Protein AF-A0A0K8R966-F1 (afdb_monomer)

Organism: Ixodes ricinus (NCBI:txid34613)

InterPro domains:
  IPR004000 Actin family [PF00022] (10-172)
  IPR004000 Actin family [PTHR11937] (12-166)
  IPR043129 ATPase, nucleotide binding domain [SSF53067] (11-173)

Solvent-accessible surface area (backbone atoms only — not comparable to full-atom values): 10475 Å² total; per-residue (Å²): 118,73,48,68,74,44,66,72,86,67,15,78,57,46,36,31,34,37,56,58,38,79,92,77,71,40,78,53,49,75,48,56,70,92,70,41,73,87,66,73,63,83,95,51,55,67,50,76,44,42,70,61,77,53,54,61,68,43,40,54,57,47,28,52,83,77,72,38,95,58,75,16,54,43,56,46,51,51,53,56,40,70,73,44,60,82,82,52,29,51,61,50,42,47,61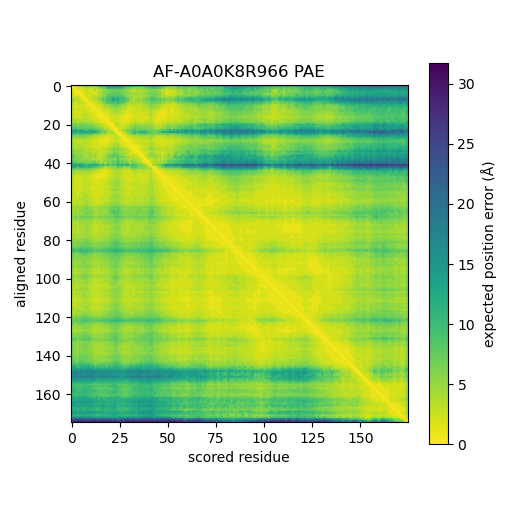,36,75,47,61,35,69,75,52,69,44,85,66,39,59,60,51,48,39,56,52,34,50,72,75,46,64,87,89,51,58,69,37,64,46,66,60,99,55,24,68,52,42,70,57,52,51,51,58,55,49,68,71,40,77,69,43,72,74,74,59,84,50,72,67,58,40,75,75,56,38,70,64,52,56,45,71,73,68,71,123

pLDDT: mean 92.58, std 5.73, range [51.59, 98.19]

Mean predicted aligned error: 5.96 Å

Structure (mmCIF, N/CA/C/O backbone):
data_AF-A0A0K8R966-F1
#
_entry.id   AF-A0A0K8R966-F1
#
loop_
_atom_site.group_PDB
_atom_site.id
_atom_site.type_symbol
_atom_site.label_atom_id
_atom_site.label_alt_id
_atom_site.label_comp_id
_atom_site.label_asym_id
_atom_site.label_entity_id
_atom_site.label_seq_id
_atom_site.pdbx_PDB_ins_code
_atom_site.Cartn_x
_atom_site.Cartn_y
_atom_site.Cartn_z
_atom_site.occupancy
_atom_site.B_iso_or_equiv
_atom_site.auth_seq_id
_atom_site.auth_comp_id
_atom_site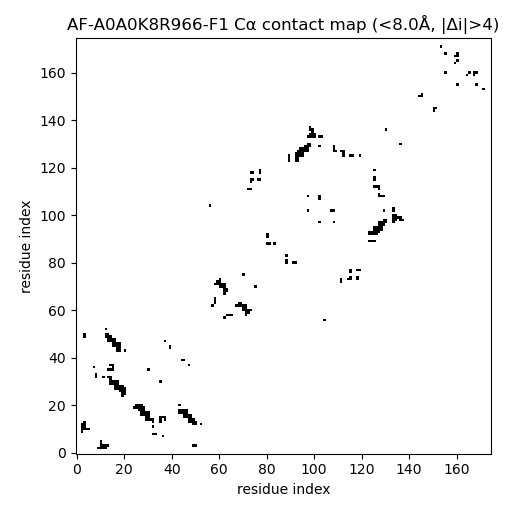.auth_asym_id
_atom_site.auth_atom_id
_atom_site.pdbx_PDB_model_num
ATOM 1 N N . MET A 1 1 ? 2.911 -10.949 -18.478 1.00 74.94 1 MET A N 1
ATOM 2 C CA . MET A 1 1 ? 2.852 -9.594 -19.070 1.00 74.94 1 MET A CA 1
ATOM 3 C C . MET A 1 1 ? 3.611 -9.586 -20.402 1.00 74.94 1 MET A C 1
ATOM 5 O O . MET A 1 1 ? 4.837 -9.623 -20.394 1.00 74.94 1 MET A O 1
ATOM 9 N N . ASP A 1 2 ? 2.921 -9.595 -21.548 1.00 86.12 2 ASP A N 1
ATOM 10 C CA . ASP A 1 2 ? 3.571 -9.760 -22.868 1.00 86.12 2 ASP A CA 1
ATOM 11 C C . ASP A 1 2 ? 4.443 -8.570 -23.282 1.00 86.12 2 ASP A C 1
ATOM 13 O O . ASP A 1 2 ? 5.436 -8.736 -23.986 1.00 86.12 2 ASP A O 1
ATOM 17 N N . ILE A 1 3 ? 4.125 -7.372 -22.785 1.00 89.88 3 ILE A N 1
ATOM 18 C CA . ILE A 1 3 ? 4.882 -6.141 -23.055 1.00 89.88 3 ILE A CA 1
ATOM 19 C C . ILE A 1 3 ? 6.337 -6.261 -22.572 1.00 89.88 3 ILE A C 1
ATOM 21 O O . ILE A 1 3 ? 7.250 -5.842 -23.279 1.00 89.88 3 ILE A O 1
ATOM 25 N N . ALA A 1 4 ? 6.573 -6.900 -21.420 1.00 88.19 4 ALA A N 1
ATOM 26 C CA . ALA A 1 4 ? 7.913 -7.079 -20.853 1.00 88.19 4 ALA A CA 1
ATOM 27 C C . ALA A 1 4 ? 8.804 -8.032 -21.674 1.00 88.19 4 ALA A C 1
ATOM 29 O O . ALA A 1 4 ? 10.029 -7.986 -21.550 1.00 88.19 4 ALA A O 1
ATOM 30 N N . ARG A 1 5 ? 8.201 -8.880 -22.524 1.00 89.56 5 ARG A N 1
ATOM 31 C CA . ARG A 1 5 ? 8.910 -9.778 -23.452 1.00 89.56 5 ARG A CA 1
ATOM 32 C C . ARG A 1 5 ? 9.321 -9.080 -24.747 1.00 89.56 5 ARG A C 1
ATOM 34 O O . ARG A 1 5 ? 10.149 -9.612 -25.480 1.00 89.56 5 ARG A O 1
ATOM 41 N N . LYS A 1 6 ? 8.745 -7.912 -25.047 1.00 89.62 6 LYS A N 1
ATOM 42 C CA . LYS A 1 6 ? 9.072 -7.153 -26.257 1.00 89.62 6 LYS A CA 1
ATOM 43 C C . LYS A 1 6 ? 10.487 -6.576 -26.180 1.00 89.62 6 LYS A C 1
ATOM 45 O O . LYS A 1 6 ? 11.089 -6.460 -25.107 1.00 89.62 6 LYS A O 1
ATOM 50 N N . HIS A 1 7 ? 11.006 -6.169 -27.335 1.00 83.50 7 HIS A N 1
ATOM 51 C CA . HIS A 1 7 ? 12.325 -5.556 -27.466 1.00 83.50 7 HIS A CA 1
ATOM 52 C C . HIS A 1 7 ? 12.236 -4.096 -27.914 1.00 83.50 7 HIS A C 1
ATOM 54 O O . HIS A 1 7 ? 11.262 -3.658 -28.523 1.00 83.50 7 HIS A O 1
ATOM 60 N N . GLY A 1 8 ? 13.293 -3.336 -27.621 1.00 81.50 8 GLY A N 1
ATOM 61 C CA . GLY A 1 8 ? 13.396 -1.934 -28.016 1.00 81.50 8 GLY A CA 1
ATOM 62 C C . GLY A 1 8 ? 12.276 -1.071 -27.431 1.00 81.50 8 GLY A C 1
ATOM 63 O O . GLY A 1 8 ? 11.900 -1.235 -26.273 1.00 81.50 8 GLY A O 1
ATOM 64 N N . ARG A 1 9 ? 11.753 -0.151 -28.248 1.00 81.62 9 ARG A N 1
ATOM 65 C CA . ARG A 1 9 ? 10.768 0.866 -27.836 1.00 81.62 9 ARG A CA 1
ATOM 66 C C . ARG A 1 9 ? 9.384 0.308 -27.510 1.00 81.62 9 ARG A C 1
ATOM 68 O O . ARG A 1 9 ? 8.609 0.979 -26.842 1.00 81.62 9 ARG A O 1
ATOM 75 N N . GLU A 1 10 ? 9.068 -0.903 -27.961 1.00 87.56 10 GLU A N 1
ATOM 76 C CA . GLU A 1 10 ? 7.776 -1.530 -27.666 1.00 87.56 10 GLU A CA 1
ATOM 77 C C . GLU A 1 10 ? 7.690 -2.059 -26.229 1.00 87.56 10 GLU A C 1
ATOM 79 O O . GLU A 1 10 ? 6.595 -2.296 -25.718 1.00 87.56 10 GLU A O 1
ATOM 84 N N . ASN A 1 11 ? 8.837 -2.254 -25.574 1.00 90.75 11 ASN A N 1
ATOM 85 C CA . ASN A 1 11 ? 8.896 -2.647 -24.177 1.00 90.75 11 ASN A CA 1
ATOM 86 C C . ASN A 1 11 ? 8.847 -1.404 -23.287 1.00 90.75 11 ASN A C 1
ATOM 88 O O . ASN A 1 11 ? 9.872 -0.836 -22.911 1.00 90.75 11 ASN A O 1
ATOM 92 N N . THR A 1 12 ? 7.633 -0.993 -22.932 1.00 91.12 12 THR A N 1
ATOM 93 C CA . THR A 1 12 ? 7.407 0.167 -22.060 1.00 91.12 12 THR A CA 1
ATOM 94 C C . THR A 1 12 ? 7.749 -0.109 -20.594 1.00 91.12 12 THR A C 1
ATOM 96 O O . THR A 1 12 ? 7.871 0.839 -19.812 1.00 91.12 12 THR A O 1
ATOM 99 N N . VAL A 1 13 ? 7.956 -1.379 -20.229 1.00 92.00 13 VAL A N 1
ATOM 100 C CA . VAL A 1 13 ? 8.326 -1.823 -18.880 1.00 92.00 13 VAL A CA 1
ATOM 101 C C . VAL A 1 13 ? 9.822 -1.640 -18.640 1.00 92.00 13 VAL A C 1
ATOM 103 O O . VAL A 1 13 ? 10.202 -1.155 -17.581 1.00 92.00 13 VAL A O 1
ATOM 106 N N . ALA A 1 14 ? 10.685 -1.937 -19.608 1.00 93.19 14 ALA A N 1
ATOM 107 C CA . ALA A 1 14 ? 12.125 -1.795 -19.420 1.00 93.19 14 ALA A CA 1
ATOM 108 C C . ALA A 1 14 ? 12.530 -0.338 -19.109 1.00 93.19 14 ALA A C 1
ATOM 110 O O . ALA A 1 14 ? 12.084 0.601 -19.775 1.00 93.19 14 ALA A O 1
ATOM 111 N N . ARG A 1 15 ? 13.388 -0.138 -18.105 1.00 94.00 15 ARG A N 1
ATOM 112 C CA . ARG A 1 15 ? 13.996 1.157 -17.755 1.00 94.00 15 ARG A CA 1
ATOM 113 C C . ARG A 1 15 ? 15.467 0.985 -17.414 1.00 94.00 15 ARG A C 1
ATOM 115 O O . ARG A 1 15 ? 15.841 0.023 -16.750 1.00 94.00 15 ARG A O 1
ATOM 122 N N . ASP A 1 16 ? 16.276 1.951 -17.829 1.00 94.31 16 ASP A N 1
ATOM 123 C CA . ASP A 1 16 ? 17.683 2.031 -17.444 1.00 94.31 16 ASP A CA 1
ATOM 124 C C . ASP A 1 16 ? 17.811 2.974 -16.236 1.00 94.31 16 ASP A C 1
ATOM 126 O O . ASP A 1 16 ? 17.423 4.142 -16.311 1.00 94.31 16 ASP A O 1
ATOM 130 N N . TYR A 1 17 ? 18.338 2.479 -15.117 1.00 95.00 17 TYR A N 1
ATOM 131 C CA . TYR A 1 17 ? 18.667 3.281 -13.940 1.00 95.00 17 TYR A CA 1
ATOM 132 C C . TYR A 1 17 ? 20.166 3.572 -13.921 1.00 95.00 17 TYR A C 1
ATOM 134 O O . TYR A 1 17 ? 20.977 2.646 -13.869 1.00 95.00 17 TYR A O 1
ATOM 142 N N . VAL A 1 18 ? 20.540 4.849 -13.966 1.00 94.19 18 VAL A N 1
ATOM 143 C CA . VAL A 1 18 ? 21.937 5.286 -13.864 1.00 94.19 18 VAL A CA 1
ATOM 144 C C . VAL A 1 18 ? 22.305 5.404 -12.392 1.00 94.19 18 VAL A C 1
ATOM 146 O O . VAL A 1 18 ? 21.589 6.039 -11.613 1.00 94.19 18 VAL A O 1
ATOM 149 N N . LEU A 1 19 ? 23.413 4.772 -12.010 1.00 93.44 19 LEU A N 1
ATOM 150 C CA . LEU A 1 19 ? 23.875 4.732 -10.629 1.00 93.44 19 LEU A CA 1
ATOM 151 C C . LEU A 1 19 ? 24.397 6.111 -10.199 1.00 93.44 19 LEU A C 1
ATOM 153 O O . LEU A 1 19 ? 24.879 6.879 -11.035 1.00 93.44 19 LEU A O 1
ATOM 157 N N . PRO A 1 20 ? 24.302 6.447 -8.901 1.00 93.31 20 PRO A N 1
ATOM 158 C CA . PRO A 1 20 ? 24.928 7.653 -8.383 1.00 93.31 20 PRO A CA 1
ATOM 159 C C . PRO A 1 20 ? 26.446 7.599 -8.584 1.00 93.31 20 PRO A C 1
ATOM 161 O O . PRO A 1 20 ? 27.077 6.574 -8.330 1.00 93.31 20 PRO A O 1
ATOM 164 N N . ASP A 1 21 ? 27.023 8.725 -8.992 1.00 89.50 21 ASP A N 1
ATOM 165 C CA . ASP A 1 21 ? 28.467 8.895 -9.129 1.00 89.50 21 ASP A CA 1
ATOM 166 C C . ASP A 1 21 ? 28.951 9.904 -8.087 1.00 89.50 21 ASP A C 1
ATOM 168 O O . ASP A 1 21 ? 28.638 11.096 -8.141 1.00 89.50 21 ASP A O 1
ATOM 172 N N . TYR A 1 22 ? 29.719 9.414 -7.118 1.00 86.88 22 TYR A N 1
ATOM 173 C CA . TYR A 1 22 ? 30.236 10.221 -6.017 1.00 86.88 22 TYR A CA 1
ATOM 174 C C . TYR A 1 22 ? 31.502 11.006 -6.378 1.00 86.88 22 TYR A C 1
ATOM 176 O O . TYR A 1 22 ? 31.882 11.894 -5.621 1.00 86.88 22 TYR A O 1
ATOM 184 N N . THR A 1 23 ? 32.132 10.739 -7.527 1.00 87.88 23 THR A N 1
ATOM 185 C CA . THR A 1 23 ? 33.276 11.532 -8.009 1.00 87.88 23 THR A CA 1
ATOM 186 C C . THR A 1 23 ? 32.831 12.895 -8.538 1.00 87.88 23 THR A C 1
ATOM 188 O O . THR A 1 23 ? 33.502 13.898 -8.311 1.00 87.88 23 THR A O 1
ATOM 191 N N . VAL A 1 24 ? 31.654 12.944 -9.166 1.00 83.88 24 VAL A N 1
ATOM 192 C CA . VAL A 1 24 ? 31.004 14.166 -9.677 1.00 83.88 24 VAL A CA 1
ATOM 193 C C . VAL A 1 24 ? 29.786 14.601 -8.849 1.00 83.88 24 VAL A C 1
ATOM 195 O O . VAL A 1 24 ? 29.109 15.556 -9.216 1.00 83.88 24 VAL A O 1
ATOM 198 N N . ILE A 1 25 ? 29.516 13.937 -7.716 1.00 79.50 25 ILE A N 1
ATOM 199 C CA . ILE A 1 25 ? 28.389 14.212 -6.798 1.00 79.50 25 ILE A CA 1
ATOM 200 C C . ILE A 1 25 ? 27.051 14.265 -7.568 1.00 79.50 25 ILE A C 1
ATOM 202 O O . ILE A 1 25 ? 26.242 15.186 -7.443 1.00 79.50 25 ILE A O 1
ATOM 206 N N . LYS A 1 26 ? 26.804 13.247 -8.396 1.00 87.00 26 LYS A N 1
ATOM 207 C CA . LYS A 1 26 ? 25.572 13.082 -9.178 1.00 87.00 26 LYS A CA 1
ATOM 208 C C . LYS A 1 26 ? 24.686 12.026 -8.519 1.00 87.00 26 LYS A C 1
ATOM 210 O O . LYS A 1 26 ? 25.121 10.901 -8.282 1.00 87.00 26 LYS A O 1
ATOM 215 N N . ARG A 1 27 ? 23.424 12.368 -8.230 1.00 92.25 27 ARG A N 1
ATOM 216 C CA . ARG A 1 27 ? 22.427 11.387 -7.765 1.00 92.25 27 ARG A CA 1
ATOM 217 C C . ARG A 1 27 ? 22.041 10.439 -8.901 1.00 92.25 27 ARG A C 1
ATOM 219 O O . ARG A 1 27 ? 22.015 10.840 -10.063 1.00 92.25 27 ARG A O 1
ATOM 226 N N . GLY A 1 28 ? 21.707 9.202 -8.541 1.00 93.12 28 GLY A N 1
ATOM 227 C CA . GLY A 1 28 ? 21.146 8.243 -9.486 1.00 93.12 28 GLY A CA 1
ATOM 228 C C . GLY A 1 28 ? 19.786 8.706 -10.004 1.00 93.12 28 GLY A C 1
ATOM 229 O O . GLY A 1 28 ? 19.073 9.453 -9.328 1.00 93.12 28 GLY A O 1
ATOM 230 N N . TYR A 1 29 ? 19.444 8.293 -11.218 1.00 93.38 29 TYR A N 1
ATOM 231 C CA . TYR A 1 29 ? 18.204 8.690 -11.876 1.00 93.38 29 TYR A CA 1
ATOM 232 C C . TYR A 1 29 ? 17.735 7.614 -12.857 1.00 93.38 29 TYR A C 1
ATOM 234 O O . TYR A 1 29 ? 18.529 6.855 -13.415 1.00 93.38 29 TYR A O 1
ATOM 242 N N . VAL A 1 30 ? 16.422 7.556 -13.077 1.00 93.75 30 VAL A N 1
ATOM 243 C CA . VAL A 1 30 ? 15.812 6.700 -14.099 1.00 93.75 30 VAL A CA 1
ATOM 244 C C . VAL A 1 30 ? 15.874 7.433 -15.437 1.00 93.75 30 VAL A C 1
ATOM 246 O O . VAL A 1 30 ? 15.436 8.581 -15.527 1.00 93.75 30 VAL A O 1
ATOM 249 N N . ARG A 1 31 ? 16.386 6.788 -16.488 1.00 92.44 31 ARG A N 1
ATOM 250 C CA . ARG A 1 31 ? 16.349 7.360 -17.838 1.00 92.44 31 ARG A CA 1
ATOM 251 C C . ARG A 1 31 ? 14.915 7.377 -18.386 1.00 92.44 31 ARG A C 1
ATOM 253 O O . ARG A 1 31 ? 14.176 6.407 -18.180 1.00 92.44 31 ARG A O 1
ATOM 260 N N . PRO A 1 32 ? 14.528 8.430 -19.131 1.00 91.38 32 PRO A N 1
ATOM 261 C CA . PRO A 1 32 ? 13.280 8.441 -19.886 1.00 91.38 32 PRO A CA 1
ATOM 262 C C . PRO A 1 32 ? 13.172 7.237 -20.832 1.00 91.38 32 PRO A C 1
ATOM 264 O O . PRO A 1 32 ? 14.179 6.640 -21.231 1.00 91.38 32 PRO A O 1
ATOM 267 N N . LEU A 1 33 ? 11.946 6.867 -21.207 1.00 88.38 33 LEU A N 1
ATOM 268 C CA . LEU A 1 33 ? 11.702 5.714 -22.082 1.00 88.38 33 LEU A CA 1
ATOM 269 C C . LEU A 1 33 ? 12.404 5.883 -23.437 1.00 88.38 33 LEU A C 1
ATOM 271 O O . LEU A 1 33 ? 12.955 4.931 -23.981 1.00 88.38 33 LEU A O 1
ATOM 275 N N . GLU A 1 34 ? 12.427 7.109 -23.950 1.00 87.75 34 GLU A N 1
ATOM 276 C CA . GLU A 1 34 ? 12.998 7.488 -25.242 1.00 87.75 34 GLU A CA 1
ATOM 277 C C . GLU A 1 34 ? 14.515 7.259 -25.285 1.00 87.75 34 GLU A C 1
ATOM 279 O O . GLU A 1 34 ? 15.078 6.966 -26.342 1.00 87.75 34 GLU A O 1
ATOM 284 N N . GLU A 1 35 ? 15.162 7.361 -24.123 1.00 87.56 35 GLU A N 1
ATOM 285 C CA . GLU A 1 35 ? 16.601 7.190 -23.928 1.00 87.56 35 GLU A CA 1
ATOM 286 C C . GLU A 1 35 ? 16.989 5.813 -23.380 1.00 87.56 35 GLU A C 1
ATOM 288 O O . GLU A 1 35 ? 18.180 5.492 -23.290 1.00 87.56 35 GLU A O 1
ATOM 293 N N . THR A 1 36 ? 16.001 4.992 -23.025 1.00 86.31 36 THR A N 1
ATOM 294 C CA . THR A 1 36 ? 16.215 3.627 -22.551 1.00 86.31 36 THR A CA 1
ATOM 295 C C . THR A 1 36 ? 16.651 2.765 -23.732 1.00 86.31 36 THR A C 1
ATOM 297 O O . THR A 1 36 ? 15.856 2.366 -24.584 1.00 86.31 36 THR A O 1
ATOM 300 N N . THR A 1 37 ? 17.949 2.483 -23.800 1.00 84.50 37 THR A N 1
ATOM 301 C CA . THR A 1 37 ? 18.571 1.732 -24.905 1.00 84.50 37 THR A CA 1
ATOM 302 C C . THR A 1 37 ? 19.183 0.419 -24.433 1.00 84.50 37 THR A C 1
ATOM 304 O O . THR A 1 37 ? 19.558 -0.419 -25.255 1.00 84.50 37 THR A O 1
ATOM 307 N N . GLY A 1 38 ? 19.286 0.211 -23.117 1.00 83.88 38 GLY A N 1
ATOM 308 C CA . GLY A 1 38 ? 20.024 -0.900 -22.532 1.00 83.88 38 GLY A CA 1
ATOM 309 C C . GLY A 1 38 ? 21.533 -0.793 -22.728 1.00 83.88 38 GLY A C 1
ATOM 310 O O . GLY A 1 38 ? 22.230 -1.780 -22.509 1.00 83.88 38 GLY A O 1
ATOM 311 N N . ARG A 1 39 ? 22.043 0.376 -23.140 1.00 85.00 39 ARG A N 1
ATOM 312 C CA . ARG A 1 39 ? 23.475 0.636 -23.297 1.00 85.00 39 ARG A CA 1
ATOM 313 C C . ARG A 1 39 ? 23.913 1.811 -22.413 1.00 85.00 39 ARG A C 1
ATOM 315 O O . ARG A 1 39 ? 23.217 2.834 -22.374 1.00 85.00 39 ARG A O 1
ATOM 322 N N . PRO A 1 40 ? 25.052 1.691 -21.707 1.00 82.69 40 PRO A N 1
ATOM 323 C CA . PRO A 1 40 ? 25.625 2.821 -20.989 1.00 82.69 40 PRO A CA 1
ATOM 324 C C . PRO A 1 40 ? 26.007 3.927 -21.983 1.00 82.69 40 PRO A C 1
ATOM 326 O O . PRO A 1 40 ? 26.355 3.652 -23.133 1.00 82.69 40 PRO A O 1
ATOM 329 N N . LYS A 1 41 ? 25.892 5.180 -21.536 1.00 82.00 41 LYS A N 1
ATOM 330 C CA . LYS A 1 41 ? 26.409 6.360 -22.241 1.00 82.00 41 LYS A CA 1
ATOM 331 C C . LYS A 1 41 ? 27.597 6.830 -21.397 1.00 82.00 41 LYS A C 1
ATOM 333 O O . LYS A 1 41 ? 27.457 6.877 -20.181 1.00 82.00 41 LYS A O 1
ATOM 338 N N . ASP A 1 42 ? 28.735 7.131 -22.013 1.00 79.56 42 ASP A N 1
ATOM 339 C CA . ASP A 1 42 ? 29.959 7.557 -21.313 1.00 79.56 42 ASP A CA 1
ATOM 340 C C . ASP A 1 42 ? 30.448 6.559 -20.234 1.00 79.56 42 ASP A C 1
ATOM 342 O O . ASP A 1 42 ? 30.143 5.367 -20.289 1.00 79.56 42 ASP A O 1
ATOM 346 N N . ASN A 1 43 ? 31.211 7.043 -19.247 1.00 81.00 43 ASN A N 1
ATOM 347 C CA . ASN A 1 43 ? 31.649 6.290 -18.062 1.00 81.00 43 ASN A CA 1
ATOM 348 C C . ASN A 1 43 ? 30.511 6.059 -17.035 1.00 81.00 43 ASN A C 1
ATOM 350 O O . ASN A 1 43 ? 30.787 5.793 -15.865 1.00 81.00 43 ASN A O 1
ATOM 354 N N . GLU A 1 44 ? 29.236 6.173 -17.430 1.00 87.31 44 GLU A N 1
ATOM 355 C CA . GLU A 1 44 ? 28.111 5.929 -16.523 1.00 87.31 44 GLU A CA 1
ATOM 356 C C . GLU A 1 44 ? 27.937 4.429 -16.245 1.00 87.31 44 GLU A C 1
ATOM 358 O O . GLU A 1 44 ? 27.836 3.600 -17.154 1.00 87.31 44 GLU A O 1
ATOM 363 N N . GLN A 1 45 ? 27.815 4.082 -14.965 1.00 90.06 45 GLN A N 1
ATOM 364 C CA . GLN A 1 45 ? 27.353 2.764 -14.544 1.00 90.06 45 GLN A CA 1
ATOM 365 C C . GLN A 1 45 ? 25.824 2.751 -14.516 1.00 90.06 45 GLN A C 1
ATOM 367 O O . GLN A 1 45 ? 25.195 3.680 -14.007 1.00 90.06 45 GLN A O 1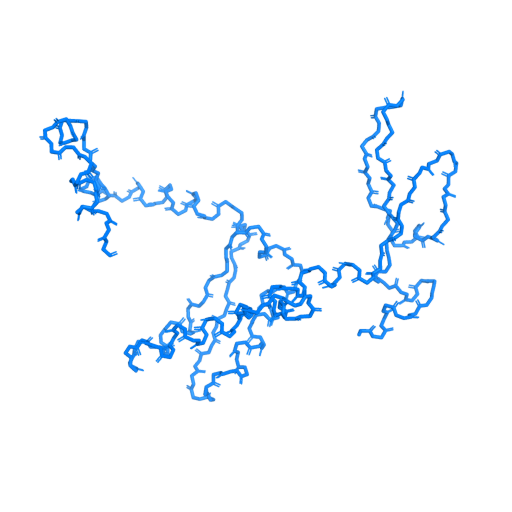
ATOM 372 N N . MET A 1 46 ? 25.207 1.697 -15.051 1.00 92.50 46 MET A N 1
ATOM 373 C CA . MET A 1 46 ? 23.750 1.578 -15.087 1.00 92.50 46 MET A CA 1
ATOM 374 C C . MET A 1 46 ? 23.269 0.146 -14.855 1.00 92.50 46 MET A C 1
ATOM 376 O O . MET A 1 46 ? 23.959 -0.814 -15.198 1.00 92.50 46 MET A O 1
ATOM 380 N N . ILE A 1 47 ? 22.052 0.020 -14.326 1.00 94.19 47 ILE A N 1
ATOM 381 C CA . ILE A 1 47 ? 21.315 -1.238 -14.193 1.00 94.19 47 ILE A CA 1
ATOM 382 C C . ILE A 1 47 ? 20.053 -1.144 -15.044 1.00 94.19 47 ILE A C 1
ATOM 384 O O . ILE A 1 47 ? 19.287 -0.185 -14.942 1.00 94.19 47 ILE A O 1
ATOM 388 N N . ARG A 1 48 ? 19.819 -2.159 -15.878 1.00 92.88 48 ARG A N 1
ATOM 389 C CA . ARG A 1 48 ? 18.570 -2.294 -16.626 1.00 92.88 48 ARG A CA 1
ATOM 390 C C . ARG A 1 48 ? 17.563 -3.080 -15.797 1.00 92.88 48 ARG A C 1
ATOM 392 O O . ARG A 1 48 ? 17.830 -4.220 -15.439 1.00 92.88 48 ARG A O 1
ATOM 399 N N . LEU A 1 49 ? 16.405 -2.480 -15.552 1.00 94.31 49 LEU A N 1
ATOM 400 C CA . LEU A 1 49 ? 15.277 -3.086 -14.852 1.00 94.31 49 LEU A CA 1
ATOM 401 C C . LEU A 1 49 ? 14.176 -3.414 -15.860 1.00 94.31 49 LEU A C 1
ATOM 403 O O . LEU A 1 49 ? 13.870 -2.600 -16.734 1.00 94.31 49 LEU A O 1
ATOM 407 N N . ASN A 1 50 ? 13.573 -4.592 -15.749 1.00 93.88 50 ASN A N 1
ATOM 408 C CA . ASN A 1 50 ? 12.444 -5.013 -16.572 1.00 93.88 50 ASN A CA 1
ATOM 409 C C . ASN A 1 50 ? 11.413 -5.732 -15.696 1.00 93.88 50 ASN A C 1
ATOM 411 O O . ASN A 1 50 ? 10.520 -5.081 -15.154 1.00 93.88 50 ASN A O 1
ATOM 415 N N . ASN A 1 51 ? 11.563 -7.045 -15.504 1.00 94.06 51 ASN A N 1
ATOM 416 C CA . ASN A 1 51 ? 10.591 -7.862 -14.778 1.00 94.06 51 ASN A CA 1
ATOM 417 C C . ASN A 1 51 ? 10.431 -7.415 -13.321 1.00 94.06 51 ASN A C 1
ATOM 419 O O . ASN A 1 51 ? 9.330 -7.420 -12.781 1.00 94.06 51 ASN A O 1
ATOM 423 N N . GLU A 1 52 ? 11.515 -6.944 -12.713 1.00 93.50 52 GLU A N 1
ATOM 424 C CA . GLU A 1 52 ? 11.577 -6.483 -11.328 1.00 93.50 52 GLU A CA 1
ATOM 425 C C . GLU A 1 52 ? 10.575 -5.352 -11.053 1.00 93.50 52 GLU A C 1
ATOM 427 O O . GLU A 1 52 ? 10.060 -5.240 -9.946 1.00 93.50 52 GLU A O 1
ATOM 432 N N . ARG A 1 53 ? 10.242 -4.538 -12.065 1.00 93.44 53 ARG A N 1
ATOM 433 C CA . ARG A 1 53 ? 9.342 -3.386 -11.900 1.00 93.44 53 ARG A CA 1
ATOM 434 C C . ARG A 1 53 ? 7.893 -3.764 -11.606 1.00 93.44 53 ARG A C 1
ATOM 436 O O . ARG A 1 53 ? 7.177 -2.926 -11.070 1.00 93.44 53 ARG A O 1
ATOM 443 N N . PHE A 1 54 ? 7.466 -4.971 -11.972 1.00 93.00 54 PHE A N 1
ATOM 444 C CA . PHE A 1 54 ? 6.135 -5.481 -11.632 1.00 93.00 54 PHE A CA 1
ATOM 445 C C . PHE A 1 54 ? 6.204 -6.674 -10.679 1.00 93.00 54 PHE A C 1
ATOM 447 O O . PHE A 1 54 ? 5.334 -6.797 -9.832 1.00 93.00 54 PHE A O 1
ATOM 454 N N . MET A 1 55 ? 7.252 -7.502 -10.748 1.00 94.00 55 MET A N 1
ATOM 455 C CA . MET A 1 55 ? 7.414 -8.651 -9.850 1.00 94.00 55 MET A CA 1
ATOM 456 C C . MET A 1 55 ? 7.537 -8.236 -8.383 1.00 94.00 55 MET A C 1
ATOM 458 O O . MET A 1 55 ? 6.980 -8.900 -7.523 1.00 94.00 55 MET A O 1
ATOM 462 N N . VAL A 1 56 ? 8.250 -7.144 -8.083 1.00 94.94 56 VAL A N 1
ATOM 463 C CA . VAL A 1 56 ? 8.443 -6.693 -6.694 1.00 94.94 56 VAL A CA 1
ATOM 464 C C . VAL A 1 56 ? 7.118 -6.294 -6.022 1.00 94.94 56 VAL A C 1
ATOM 466 O O . VAL A 1 56 ? 6.833 -6.837 -4.958 1.00 94.94 56 VAL A O 1
ATOM 469 N N . PRO A 1 57 ? 6.282 -5.399 -6.592 1.00 95.62 57 PRO A N 1
ATOM 470 C CA . PRO A 1 57 ? 4.985 -5.080 -5.991 1.00 95.62 57 PRO A CA 1
ATOM 471 C C . PRO A 1 57 ? 3.964 -6.228 -6.082 1.00 95.62 57 PRO A C 1
ATOM 473 O O . PRO A 1 57 ? 3.058 -6.276 -5.255 1.00 95.62 57 PRO A O 1
ATOM 476 N N . GLU A 1 58 ? 4.108 -7.167 -7.028 1.00 95.94 58 GLU A N 1
ATOM 477 C CA . GLU A 1 58 ? 3.228 -8.345 -7.136 1.00 95.94 58 GLU A CA 1
ATOM 478 C C . GLU A 1 58 ? 3.293 -9.238 -5.888 1.00 95.94 58 GLU A C 1
ATOM 480 O O . GLU A 1 58 ? 2.298 -9.866 -5.544 1.00 95.94 58 GLU A O 1
ATOM 485 N N . LEU A 1 59 ? 4.403 -9.218 -5.141 1.00 96.31 59 LEU A N 1
ATOM 486 C CA . LEU A 1 59 ? 4.546 -9.959 -3.880 1.00 96.31 59 LEU A CA 1
ATOM 487 C C . LEU A 1 59 ? 3.544 -9.540 -2.796 1.00 96.31 59 LEU A C 1
ATOM 489 O O . LEU A 1 59 ? 3.319 -10.295 -1.858 1.00 96.31 59 LEU A O 1
ATOM 493 N N . LEU A 1 60 ? 2.936 -8.355 -2.911 1.00 97.31 60 LEU A N 1
ATOM 494 C CA . LEU A 1 60 ? 1.854 -7.923 -2.019 1.00 97.31 60 LEU A CA 1
ATOM 495 C C . LEU A 1 60 ? 0.525 -8.646 -2.310 1.00 97.31 60 LEU A C 1
ATOM 497 O O . LEU A 1 60 ? -0.372 -8.652 -1.469 1.00 97.31 60 LEU A O 1
ATOM 501 N N . PHE A 1 61 ? 0.390 -9.232 -3.498 1.00 97.56 61 PHE A N 1
ATOM 502 C CA . PHE A 1 61 ? -0.790 -9.970 -3.950 1.00 97.56 61 PHE A CA 1
ATOM 503 C C . PHE A 1 61 ? -0.528 -11.480 -3.971 1.00 97.56 61 PHE A C 1
ATOM 505 O O . PHE A 1 61 ? -1.398 -12.248 -3.584 1.00 97.56 61 PHE A O 1
ATOM 512 N N . HIS A 1 62 ? 0.684 -11.892 -4.351 1.00 96.75 62 HIS A N 1
ATOM 513 C CA . HIS A 1 62 ? 1.092 -13.292 -4.472 1.00 96.75 62 HIS A CA 1
ATOM 514 C C . HIS A 1 62 ? 2.449 -13.540 -3.780 1.00 96.75 62 HIS A C 1
ATOM 516 O O . HIS A 1 62 ? 3.461 -13.784 -4.443 1.00 96.75 62 HIS A O 1
ATOM 522 N N . PRO A 1 63 ? 2.519 -13.475 -2.437 1.00 96.81 63 PRO A N 1
ATOM 523 C CA . PRO A 1 63 ? 3.764 -13.714 -1.692 1.00 96.81 63 PRO A CA 1
ATOM 524 C C . PRO A 1 63 ? 4.306 -15.148 -1.865 1.00 96.81 63 PRO A C 1
ATOM 526 O O . PRO A 1 63 ? 5.521 -15.375 -1.796 1.00 96.81 63 PRO A O 1
ATOM 529 N N . SER A 1 64 ? 3.432 -16.109 -2.182 1.00 95.56 64 SER A N 1
ATOM 530 C CA . SER A 1 64 ? 3.785 -17.510 -2.438 1.00 95.56 64 SER A CA 1
ATOM 531 C C . SER A 1 64 ? 4.752 -17.703 -3.608 1.00 95.56 64 SER A C 1
ATOM 533 O O . SER A 1 64 ? 5.473 -18.700 -3.639 1.00 95.56 64 SER A O 1
ATOM 535 N N . ASP A 1 65 ? 4.832 -16.749 -4.543 1.00 93.56 65 ASP A N 1
ATOM 536 C CA . ASP A 1 65 ? 5.730 -16.808 -5.706 1.00 93.56 65 ASP A CA 1
ATOM 537 C C . ASP A 1 65 ? 7.216 -16.881 -5.318 1.00 93.56 65 ASP A C 1
ATOM 539 O O . ASP A 1 65 ? 8.047 -17.358 -6.095 1.00 93.56 65 ASP A O 1
ATOM 543 N N . ILE A 1 66 ? 7.558 -16.440 -4.103 1.00 95.00 66 ILE A N 1
ATOM 544 C CA . ILE A 1 66 ? 8.909 -16.540 -3.530 1.00 95.00 66 ILE A CA 1
ATOM 545 C C . ILE A 1 66 ? 8.976 -17.484 -2.323 1.00 95.00 66 ILE A C 1
ATOM 547 O O . ILE A 1 66 ? 9.963 -17.479 -1.588 1.00 95.00 66 ILE A O 1
ATOM 551 N N . GLY A 1 67 ? 7.943 -18.303 -2.120 1.00 95.19 67 GLY A N 1
ATOM 552 C CA . GLY A 1 67 ? 7.870 -19.272 -1.027 1.00 95.19 67 GLY A CA 1
ATOM 553 C C . GLY A 1 67 ? 7.515 -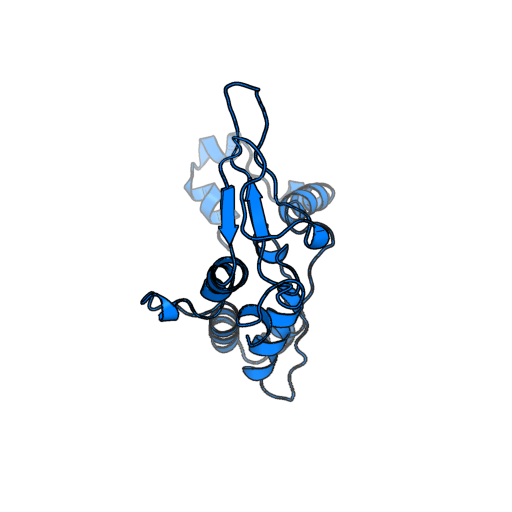18.674 0.336 1.00 95.19 67 GLY A C 1
ATOM 554 O O . GLY A 1 67 ? 7.790 -19.312 1.350 1.00 95.19 67 GLY A O 1
ATOM 555 N N . ILE A 1 68 ? 6.930 -17.472 0.380 1.00 96.62 68 ILE A N 1
ATOM 556 C CA . ILE A 1 68 ? 6.337 -16.926 1.606 1.00 96.62 68 ILE A CA 1
ATOM 557 C C . ILE A 1 68 ? 4.886 -17.411 1.687 1.00 96.62 68 ILE A C 1
ATOM 559 O O . ILE A 1 68 ? 4.068 -17.060 0.840 1.00 96.62 68 ILE A O 1
ATOM 563 N N . ASP A 1 69 ? 4.587 -18.227 2.696 1.00 96.12 69 ASP A N 1
ATOM 564 C CA . ASP A 1 69 ? 3.263 -18.818 2.938 1.00 96.12 69 ASP A CA 1
ATOM 565 C C . ASP A 1 69 ? 2.364 -17.851 3.726 1.00 96.12 69 ASP A C 1
ATOM 567 O O . ASP A 1 69 ? 2.067 -18.058 4.899 1.00 96.12 69 ASP A O 1
ATOM 571 N N . GLU A 1 70 ? 2.010 -16.735 3.090 1.00 96.06 70 GLU A N 1
ATOM 572 C CA . GLU A 1 70 ? 1.135 -15.694 3.636 1.00 96.06 70 GLU A CA 1
ATOM 573 C C . GLU A 1 70 ? 0.019 -15.367 2.639 1.00 96.06 70 GLU A C 1
ATOM 575 O O . GLU A 1 70 ? 0.129 -15.647 1.445 1.00 96.06 70 GLU A O 1
ATOM 580 N N . MET A 1 71 ? -1.058 -14.746 3.118 1.00 97.56 71 MET A N 1
ATOM 581 C CA . MET A 1 71 ? -2.138 -14.274 2.247 1.00 97.56 71 MET A CA 1
ATOM 582 C C . MET A 1 71 ? -1.731 -13.008 1.487 1.00 97.56 71 MET A C 1
ATOM 584 O O . MET A 1 71 ? -1.088 -12.110 2.040 1.00 97.56 71 MET A O 1
ATOM 588 N N . GLY A 1 72 ? -2.187 -12.892 0.239 1.00 97.88 72 GLY A N 1
ATOM 589 C CA . GLY A 1 72 ? -2.179 -11.613 -0.471 1.00 97.88 72 GLY A CA 1
ATOM 590 C C . GLY A 1 72 ? -3.110 -10.592 0.190 1.00 97.88 72 GLY A C 1
ATOM 591 O O . GLY A 1 72 ? -4.039 -10.956 0.913 1.00 97.88 72 GLY A O 1
ATOM 592 N N . ILE A 1 73 ? -2.918 -9.297 -0.086 1.00 97.88 73 ILE A N 1
ATOM 593 C CA . ILE A 1 73 ? -3.762 -8.233 0.494 1.00 97.88 73 ILE A CA 1
ATOM 594 C C . ILE A 1 73 ? -5.271 -8.496 0.286 1.00 97.88 73 ILE A C 1
ATOM 596 O O . ILE A 1 73 ? -6.012 -8.427 1.270 1.00 97.88 73 ILE A O 1
ATOM 600 N N . PRO A 1 74 ? -5.771 -8.818 -0.927 1.00 97.56 74 PRO A N 1
ATOM 601 C CA . PRO A 1 74 ? -7.208 -9.034 -1.132 1.00 97.56 74 PRO A CA 1
ATOM 602 C C . PRO A 1 74 ? -7.750 -10.257 -0.384 1.00 97.56 74 PRO A C 1
ATOM 604 O O . PRO A 1 74 ? -8.856 -10.209 0.158 1.00 97.56 74 PRO A O 1
ATOM 607 N N . GLU A 1 75 ? -6.961 -11.330 -0.310 1.00 97.56 75 GLU A N 1
ATOM 608 C CA . GLU A 1 75 ? -7.307 -12.545 0.430 1.00 97.56 75 GLU A CA 1
ATOM 609 C C . GLU A 1 75 ? -7.378 -12.273 1.932 1.00 97.56 75 GLU A C 1
ATOM 611 O O . GLU A 1 75 ? -8.355 -12.648 2.577 1.00 97.56 75 GLU A O 1
ATOM 616 N N . ALA A 1 76 ? -6.397 -11.545 2.473 1.00 97.88 76 ALA A N 1
ATOM 617 C CA . ALA A 1 76 ? -6.368 -11.146 3.873 1.00 97.88 76 ALA A CA 1
ATOM 618 C C . ALA A 1 76 ? -7.579 -10.269 4.236 1.00 97.88 76 ALA A C 1
ATOM 620 O O . ALA A 1 76 ? -8.220 -10.495 5.264 1.00 97.88 76 ALA A O 1
ATOM 621 N N . VAL A 1 77 ? -7.953 -9.313 3.375 1.00 97.38 77 VAL A N 1
ATOM 622 C CA . VAL A 1 77 ? -9.159 -8.490 3.575 1.00 97.38 77 VAL A CA 1
ATOM 623 C C . VAL A 1 77 ? -10.410 -9.367 3.616 1.00 97.38 77 VAL A C 1
ATOM 625 O O . VAL A 1 77 ? -11.201 -9.263 4.555 1.00 97.38 77 VAL A O 1
ATOM 628 N N . GLN A 1 78 ? -10.587 -10.265 2.644 1.00 96.19 78 GLN A N 1
ATOM 629 C CA . GLN A 1 78 ? -11.755 -11.145 2.614 1.00 96.19 78 GLN A CA 1
ATOM 630 C C . GLN A 1 78 ? -11.773 -12.125 3.798 1.00 96.19 78 GLN A C 1
ATOM 632 O O . GLN A 1 78 ? -12.849 -12.426 4.323 1.00 96.19 78 GLN A O 1
ATOM 637 N N . HIS A 1 79 ? -10.609 -12.600 4.248 1.00 96.94 79 HIS A N 1
ATOM 638 C CA . HIS A 1 79 ? -10.472 -13.453 5.425 1.00 96.94 79 HIS A CA 1
ATOM 639 C C . HIS A 1 79 ? -10.974 -12.742 6.686 1.00 96.94 79 HIS A C 1
ATOM 641 O O . HIS A 1 79 ? -11.831 -13.277 7.392 1.00 96.94 79 HIS A O 1
ATOM 647 N N . VAL A 1 80 ? -10.524 -11.503 6.919 1.00 96.44 80 VAL A N 1
ATOM 648 C CA . VAL A 1 80 ? -10.979 -10.682 8.051 1.00 96.44 80 VAL A CA 1
ATOM 649 C C . VAL A 1 80 ? -12.479 -10.413 7.957 1.00 96.44 80 VAL A C 1
ATOM 651 O O . VAL A 1 80 ? -13.202 -10.654 8.920 1.00 96.44 80 VAL A O 1
ATOM 654 N N . VAL A 1 81 ? -12.976 -9.990 6.789 1.00 95.81 81 VAL A N 1
ATOM 655 C CA . VAL A 1 81 ? -14.407 -9.709 6.574 1.00 95.81 81 VAL A CA 1
ATOM 656 C C . VAL A 1 81 ? -15.277 -10.943 6.822 1.00 95.81 81 VAL A C 1
ATOM 658 O O . VAL A 1 81 ? -16.372 -10.820 7.367 1.00 95.81 81 VAL A O 1
ATOM 661 N N . SER A 1 82 ? -14.794 -12.135 6.471 1.00 93.62 82 SER A N 1
ATOM 662 C CA . SER A 1 82 ? -15.519 -13.392 6.696 1.00 93.62 82 SER A CA 1
ATOM 663 C C . SER A 1 82 ? -15.617 -13.772 8.178 1.00 93.62 82 SER A C 1
ATOM 665 O O . SER A 1 82 ? -16.517 -14.525 8.549 1.00 93.62 82 SER A O 1
ATOM 667 N N . GLY A 1 83 ? -14.718 -13.254 9.021 1.00 95.50 83 GLY A N 1
ATOM 668 C CA . GLY A 1 83 ? -14.760 -13.414 10.476 1.00 95.50 83 GLY A CA 1
ATOM 669 C C . GLY A 1 83 ? -15.669 -12.412 11.196 1.00 95.50 83 GLY A C 1
ATOM 670 O O . GLY A 1 83 ? -15.969 -12.602 12.374 1.00 95.50 83 GLY A O 1
ATOM 671 N N . LEU A 1 84 ? -16.122 -11.355 10.513 1.00 95.19 84 LEU A N 1
ATOM 672 C CA . LEU A 1 84 ? -17.010 -10.347 11.090 1.00 95.19 84 LEU A CA 1
ATOM 673 C C . LEU A 1 84 ? -18.470 -10.836 11.155 1.00 95.19 84 LEU A C 1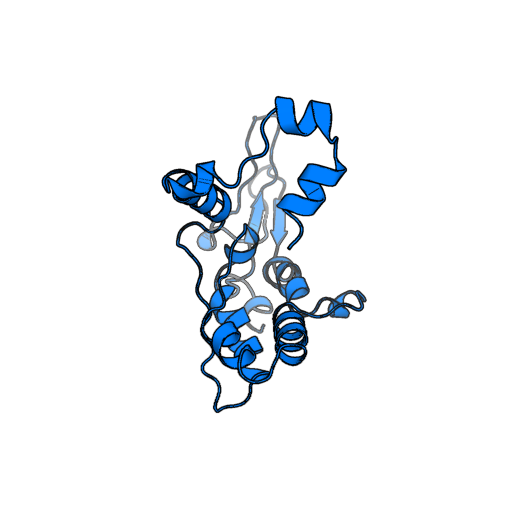
ATOM 675 O O . LEU A 1 84 ? -18.874 -11.729 10.402 1.00 95.19 84 LEU A O 1
ATOM 679 N N . PRO A 1 85 ? -19.310 -10.221 12.010 1.00 95.69 85 PRO A N 1
ATOM 680 C CA . PRO A 1 85 ? -20.756 -10.401 11.948 1.00 95.69 85 PRO A CA 1
ATOM 681 C C . PRO A 1 85 ? -21.300 -10.154 10.531 1.00 95.69 85 PRO A C 1
ATOM 683 O O . PRO A 1 85 ? -20.861 -9.242 9.823 1.00 95.69 85 PRO A O 1
ATOM 686 N N . LYS A 1 86 ? -22.261 -10.985 10.105 1.00 91.25 86 LYS A N 1
ATOM 687 C CA . LYS A 1 86 ? -22.750 -11.036 8.711 1.00 91.25 86 LYS A CA 1
ATOM 688 C C . LYS A 1 86 ? -23.322 -9.712 8.205 1.00 91.25 86 LYS A C 1
ATOM 690 O O . LYS A 1 86 ? -23.293 -9.450 7.009 1.00 91.25 86 LYS A O 1
ATOM 695 N N . ASP A 1 87 ? -23.870 -8.920 9.108 1.00 94.00 87 ASP A N 1
ATOM 696 C CA . ASP A 1 87 ? -24.434 -7.599 8.871 1.00 94.00 87 ASP A CA 1
ATOM 697 C C . ASP A 1 87 ? -23.359 -6.515 8.705 1.00 94.00 87 ASP A C 1
ATOM 699 O O . ASP A 1 87 ? -23.575 -5.564 7.963 1.00 94.00 87 ASP A O 1
ATOM 703 N N . VAL A 1 88 ? -22.178 -6.678 9.307 1.00 95.88 88 VAL A N 1
ATOM 704 C CA . VAL A 1 88 ? -21.085 -5.690 9.259 1.00 95.88 88 VAL A CA 1
ATOM 705 C C . VAL A 1 88 ? -20.230 -5.831 7.997 1.00 95.88 88 VAL A C 1
ATOM 707 O O . VAL A 1 88 ? -19.814 -4.828 7.416 1.00 95.88 88 VAL A O 1
ATOM 710 N N . GLY A 1 89 ? -19.983 -7.062 7.542 1.00 95.12 89 GLY A N 1
ATOM 711 C CA . GLY A 1 89 ? -19.093 -7.346 6.407 1.00 95.12 89 GLY A CA 1
ATOM 712 C C . GLY A 1 89 ? -19.379 -6.525 5.135 1.00 95.12 89 GLY A C 1
ATOM 713 O O . GLY A 1 89 ? -18.456 -5.891 4.617 1.00 95.12 89 GLY A O 1
ATOM 714 N N . PRO A 1 90 ? -20.636 -6.448 4.651 1.00 95.38 90 PRO A N 1
ATOM 715 C CA . PRO A 1 90 ? -20.979 -5.643 3.476 1.00 95.38 90 PRO A CA 1
ATOM 716 C C . PRO A 1 90 ? -20.666 -4.150 3.646 1.00 95.38 90 PRO A C 1
ATOM 718 O O . PRO A 1 90 ? -20.240 -3.496 2.696 1.00 95.38 90 PRO A O 1
ATOM 721 N N . HIS A 1 91 ? -20.832 -3.604 4.855 1.00 96.00 91 HIS A N 1
ATOM 722 C CA . HIS A 1 91 ? -20.504 -2.206 5.137 1.00 96.00 91 HIS A CA 1
ATOM 723 C C . HIS A 1 91 ? -18.996 -1.947 5.098 1.00 96.00 91 HIS A C 1
ATOM 725 O O . HIS A 1 91 ? -18.583 -0.891 4.619 1.00 96.00 91 HIS A O 1
ATOM 731 N N . MET A 1 92 ? -18.179 -2.904 5.543 1.00 96.56 92 MET A N 1
ATOM 732 C CA . MET A 1 92 ? -16.719 -2.794 5.475 1.00 96.56 92 MET A CA 1
ATOM 733 C C . MET A 1 92 ? -16.216 -2.859 4.028 1.00 96.56 92 MET A C 1
ATOM 735 O O . MET A 1 92 ? -15.419 -2.021 3.617 1.00 96.56 92 MET A O 1
ATOM 739 N N . LEU A 1 93 ? -16.740 -3.789 3.221 1.00 97.06 93 LEU A N 1
ATOM 740 C CA . LEU A 1 93 ? -16.359 -3.939 1.807 1.00 97.06 93 LEU A CA 1
ATOM 741 C C . LEU A 1 93 ? -16.712 -2.716 0.948 1.00 97.06 93 LEU A C 1
ATOM 743 O O . LEU A 1 93 ? -16.006 -2.404 -0.012 1.00 97.06 93 LEU A O 1
ATOM 747 N N . LYS A 1 94 ? -17.778 -1.999 1.307 1.00 97.31 94 LYS A N 1
ATOM 748 C CA . LYS A 1 94 ? -18.168 -0.743 0.658 1.00 97.31 94 LYS A CA 1
ATOM 749 C C . LYS A 1 94 ? -17.231 0.431 0.992 1.00 97.31 94 LYS A C 1
ATOM 751 O O . LYS A 1 94 ? -17.251 1.450 0.304 1.00 97.31 94 LYS A O 1
ATOM 756 N N . ASN A 1 95 ? -16.425 0.321 2.046 1.00 97.00 95 ASN A N 1
ATOM 757 C CA . ASN A 1 95 ? -15.620 1.422 2.571 1.00 97.00 95 ASN A CA 1
ATOM 758 C C . ASN A 1 95 ? -14.162 0.998 2.791 1.00 97.00 95 ASN A C 1
ATOM 760 O O . ASN A 1 95 ? -13.619 1.156 3.883 1.00 97.00 95 ASN A O 1
ATOM 764 N N . VAL A 1 96 ? -13.514 0.464 1.753 1.00 97.75 96 VAL A N 1
ATOM 765 C CA . VAL A 1 96 ? -12.090 0.115 1.816 1.00 97.75 96 VAL A CA 1
ATOM 766 C C . VAL A 1 96 ? -11.252 1.338 1.459 1.00 97.75 96 VAL A C 1
ATOM 768 O O . VAL A 1 96 ? -11.315 1.834 0.337 1.00 97.75 96 VAL A O 1
ATOM 771 N N . LEU A 1 97 ? -10.441 1.809 2.404 1.00 97.50 97 LEU A N 1
ATOM 772 C CA . LEU A 1 97 ? -9.519 2.925 2.211 1.00 97.50 97 LEU A CA 1
ATOM 773 C C . LEU A 1 97 ? -8.073 2.420 2.140 1.00 97.50 97 LEU A C 1
ATOM 775 O O . LEU A 1 97 ? -7.595 1.754 3.057 1.00 97.50 97 LEU A O 1
ATOM 779 N N . LEU A 1 98 ? -7.357 2.786 1.081 1.00 97.56 98 LEU A N 1
ATOM 780 C CA . LEU A 1 98 ? -5.933 2.516 0.916 1.00 97.56 98 LEU A CA 1
ATOM 781 C C . LEU A 1 98 ? -5.112 3.713 1.389 1.00 97.56 98 LEU A C 1
ATOM 783 O O . LEU A 1 98 ? -5.312 4.836 0.937 1.00 97.56 98 LEU A O 1
ATOM 787 N N . THR A 1 99 ? -4.158 3.470 2.282 1.00 97.06 99 THR A N 1
ATOM 788 C CA . THR A 1 99 ? -3.255 4.490 2.829 1.00 97.06 99 THR A CA 1
ATOM 789 C C . THR A 1 99 ? -1.840 3.925 2.991 1.00 97.06 99 THR A C 1
ATOM 791 O O . THR A 1 99 ? -1.638 2.711 2.933 1.00 97.06 99 THR A O 1
ATOM 794 N N . GLY A 1 100 ? -0.846 4.795 3.173 1.00 96.50 100 GLY A N 1
ATOM 795 C CA . GLY A 1 100 ? 0.573 4.447 3.251 1.00 96.50 100 GLY A CA 1
ATOM 796 C C . GLY A 1 100 ? 1.304 4.477 1.904 1.00 96.50 100 GLY A C 1
ATOM 797 O O . GLY A 1 100 ? 0.713 4.634 0.838 1.00 96.50 100 GLY A O 1
ATOM 798 N N . GLY A 1 101 ? 2.632 4.326 1.946 1.00 95.94 101 GLY A N 1
ATOM 799 C CA . GLY A 1 101 ? 3.494 4.520 0.771 1.00 95.94 101 GLY A CA 1
ATOM 800 C C . GLY A 1 101 ? 3.287 3.511 -0.363 1.00 95.94 101 GLY A C 1
ATOM 801 O O . GLY A 1 101 ? 3.399 3.878 -1.529 1.00 95.94 101 GLY A O 1
ATOM 802 N N . ASN A 1 102 ? 2.928 2.262 -0.053 1.00 95.81 102 ASN A N 1
ATOM 803 C CA . ASN A 1 102 ? 2.681 1.244 -1.083 1.00 95.81 102 ASN A CA 1
ATOM 804 C C . ASN A 1 102 ? 1.412 1.531 -1.903 1.00 95.81 102 ASN A C 1
ATOM 806 O O . ASN A 1 102 ? 1.324 1.101 -3.048 1.00 95.81 102 ASN A O 1
ATOM 810 N N . ALA A 1 103 ? 0.462 2.312 -1.375 1.00 96.38 103 ALA A N 1
ATOM 811 C CA . ALA A 1 103 ? -0.711 2.737 -2.138 1.00 96.38 103 ALA A CA 1
ATOM 812 C C . ALA A 1 103 ? -0.353 3.693 -3.296 1.00 96.38 103 ALA A C 1
ATOM 814 O O . ALA A 1 103 ? -1.168 3.894 -4.191 1.00 96.38 103 ALA A O 1
ATOM 815 N N . CYS A 1 104 ? 0.865 4.253 -3.315 1.00 95.88 104 CYS A N 1
ATOM 816 C CA . CYS A 1 104 ? 1.361 5.101 -4.402 1.00 95.88 104 CYS A CA 1
ATOM 817 C C . CYS A 1 104 ? 1.834 4.320 -5.637 1.00 95.88 104 CYS A C 1
ATOM 819 O O . CYS A 1 104 ? 2.237 4.946 -6.622 1.00 95.88 104 CYS A O 1
ATOM 821 N N . PHE A 1 105 ? 1.849 2.982 -5.609 1.00 95.38 105 PHE A N 1
ATOM 822 C CA . PHE A 1 105 ? 2.132 2.229 -6.826 1.00 95.38 105 PHE A CA 1
ATOM 823 C C . PHE A 1 105 ? 1.060 2.534 -7.889 1.00 95.38 105 PHE A C 1
ATOM 825 O O . PHE A 1 105 ? -0.131 2.551 -7.567 1.00 95.38 105 PHE A O 1
ATOM 832 N N . PRO A 1 106 ? 1.451 2.774 -9.156 1.00 93.31 106 PRO A N 1
ATOM 833 C CA . PRO A 1 106 ? 0.489 2.973 -10.233 1.00 93.31 106 PRO A CA 1
ATOM 834 C C . PRO A 1 106 ? -0.486 1.798 -10.320 1.00 93.31 106 PRO A C 1
ATOM 836 O O . PRO A 1 106 ? -0.074 0.645 -10.193 1.00 93.31 106 PRO A O 1
ATOM 839 N N . ASP A 1 107 ? -1.766 2.106 -10.518 1.00 94.31 107 ASP A N 1
ATOM 840 C CA . ASP A 1 107 ? -2.862 1.141 -10.670 1.00 94.31 107 ASP A CA 1
ATOM 841 C C . ASP A 1 107 ? -3.071 0.199 -9.464 1.00 94.31 107 ASP A C 1
ATOM 843 O O . ASP A 1 107 ? -3.829 -0.770 -9.541 1.00 94.31 107 ASP A O 1
ATOM 847 N N . PHE A 1 108 ? -2.447 0.485 -8.313 1.00 96.81 108 PHE A N 1
ATOM 848 C CA . PHE A 1 108 ? -2.543 -0.363 -7.123 1.00 96.81 108 PHE A CA 1
ATOM 849 C C . PHE A 1 108 ? -3.977 -0.469 -6.601 1.00 96.81 108 PHE A C 1
ATOM 851 O O . PHE A 1 108 ? -4.456 -1.569 -6.333 1.00 96.81 108 PHE A O 1
ATOM 858 N N . GLY A 1 109 ? -4.693 0.657 -6.518 1.00 96.75 109 GLY A N 1
ATOM 859 C CA . GLY A 1 109 ? -6.093 0.674 -6.089 1.00 96.75 109 GLY A CA 1
ATOM 860 C C . GLY A 1 109 ? -7.015 -0.114 -7.020 1.00 96.75 109 GLY A C 1
ATOM 861 O O . GLY A 1 109 ? -7.835 -0.901 -6.550 1.00 96.75 109 GLY A O 1
ATOM 862 N N . GLU A 1 110 ? -6.831 0.022 -8.336 1.00 97.12 110 GLU A N 1
ATOM 863 C CA . GLU A 1 110 ? -7.587 -0.747 -9.331 1.00 97.12 110 GLU A CA 1
ATOM 864 C C . GLU A 1 110 ? -7.297 -2.248 -9.223 1.00 97.12 110 GLU A C 1
ATOM 866 O O . GLU A 1 110 ? -8.215 -3.069 -9.311 1.00 97.12 110 GLU A O 1
ATOM 871 N N . ARG A 1 111 ? -6.030 -2.618 -8.987 1.00 97.50 111 ARG A N 1
ATOM 872 C CA . ARG A 1 111 ? -5.632 -4.013 -8.782 1.00 97.50 111 ARG A CA 1
ATOM 873 C C . ARG A 1 111 ? -6.280 -4.604 -7.531 1.00 97.50 111 ARG A C 1
ATOM 875 O O . ARG A 1 111 ? -6.883 -5.672 -7.631 1.00 97.50 111 ARG A O 1
ATOM 882 N N . VAL A 1 112 ? -6.212 -3.902 -6.395 1.00 98.06 112 VAL A N 1
ATOM 883 C CA . VAL A 1 112 ? -6.859 -4.325 -5.140 1.00 98.06 112 VAL A CA 1
ATOM 884 C C . VAL A 1 112 ? -8.366 -4.468 -5.334 1.00 98.06 112 VAL A C 1
ATOM 886 O O . VAL A 1 112 ? -8.923 -5.500 -4.970 1.00 98.06 112 VAL A O 1
ATOM 889 N N . TYR A 1 113 ? -9.022 -3.481 -5.954 1.00 98.19 113 TYR A N 1
ATOM 890 C CA . TYR A 1 113 ? -10.454 -3.537 -6.250 1.00 98.19 113 TYR A CA 1
ATOM 891 C C . TYR A 1 113 ? -10.818 -4.778 -7.062 1.00 98.19 113 TYR A C 1
ATOM 893 O O . TYR A 1 113 ? -11.732 -5.511 -6.692 1.00 98.19 113 TYR A O 1
ATOM 901 N N . LYS A 1 114 ? -10.101 -5.027 -8.162 1.00 98.00 114 LYS A N 1
ATOM 902 C CA . LYS A 1 114 ? -10.409 -6.121 -9.083 1.00 98.00 114 LYS A CA 1
ATOM 903 C C . LYS A 1 114 ? -10.323 -7.486 -8.401 1.00 98.00 114 LYS A C 1
ATOM 905 O O . LYS A 1 114 ? -11.224 -8.306 -8.574 1.00 98.00 114 LYS A O 1
ATOM 910 N N . GLU A 1 115 ? -9.257 -7.728 -7.645 1.00 97.88 115 GLU A N 1
ATOM 911 C CA . GLU A 1 115 ? -9.069 -9.002 -6.949 1.00 97.88 115 GLU A CA 1
ATOM 912 C C . GLU A 1 115 ? -10.031 -9.154 -5.780 1.00 97.88 115 GLU A C 1
ATOM 914 O O . GLU A 1 115 ? -10.722 -10.168 -5.695 1.00 97.88 115 GLU A O 1
ATOM 919 N N . LEU A 1 116 ? -10.180 -8.124 -4.945 1.00 97.75 116 LEU A N 1
ATOM 920 C CA . LE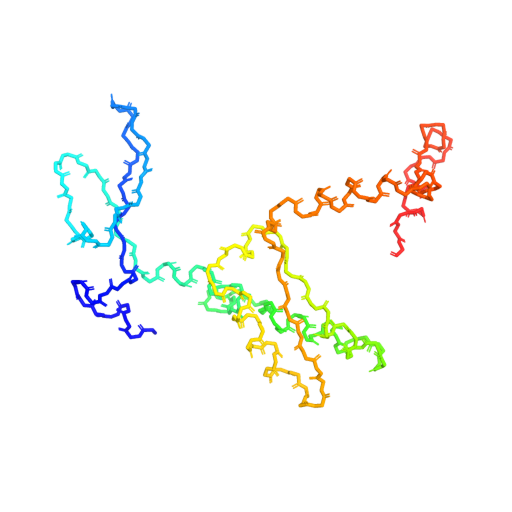U A 1 116 ? -11.114 -8.174 -3.827 1.00 97.75 116 LEU A CA 1
ATOM 921 C C . LEU A 1 116 ? -12.542 -8.413 -4.326 1.00 97.75 116 LEU A C 1
ATOM 923 O O . LEU A 1 116 ? -13.240 -9.292 -3.827 1.00 97.75 116 LEU A O 1
ATOM 927 N N . ARG A 1 117 ? -12.962 -7.710 -5.384 1.00 97.31 117 ARG A N 1
ATOM 928 C CA . ARG A 1 117 ? -14.296 -7.877 -5.966 1.00 97.31 117 ARG A CA 1
ATOM 929 C C . ARG A 1 117 ? -14.551 -9.298 -6.458 1.00 97.31 117 ARG A C 1
ATOM 931 O O . ARG A 1 117 ? -15.692 -9.746 -6.353 1.00 97.31 117 ARG A O 1
ATOM 938 N N . SER A 1 118 ? -13.530 -9.989 -6.975 1.00 97.25 118 SER A N 1
ATOM 939 C CA . SER A 1 118 ? -13.649 -11.389 -7.409 1.00 97.25 118 SER A CA 1
ATOM 940 C C . SER A 1 118 ? -13.799 -12.386 -6.259 1.00 97.25 118 SER A C 1
ATOM 942 O O . SER A 1 118 ? -14.359 -13.460 -6.466 1.00 97.25 118 SER A O 1
ATOM 944 N N . LEU A 1 119 ? -13.349 -12.023 -5.056 1.00 96.69 119 LEU A N 1
ATOM 945 C CA . LEU A 1 119 ? -13.478 -12.841 -3.850 1.00 96.69 119 LEU A CA 1
ATOM 946 C C . LEU A 1 119 ? -14.827 -12.624 -3.142 1.00 96.69 119 LEU A C 1
ATOM 948 O O . LEU A 1 119 ? -15.265 -13.474 -2.366 1.00 96.69 119 LEU A O 1
ATOM 952 N N . CYS A 1 120 ? -15.500 -11.499 -3.402 1.00 94.94 120 CYS A N 1
ATOM 953 C CA . CYS A 1 120 ? -16.757 -11.140 -2.748 1.00 94.94 120 CYS A CA 1
ATOM 954 C C . CYS A 1 120 ? -18.008 -11.627 -3.516 1.00 94.94 120 CYS A C 1
ATOM 956 O O . CYS A 1 120 ? -18.048 -11.574 -4.751 1.00 94.94 120 CYS A O 1
ATOM 958 N N . PRO A 1 121 ? -19.093 -12.004 -2.803 1.00 94.00 121 PRO A N 1
ATOM 959 C CA . PRO A 1 121 ? -20.400 -12.276 -3.402 1.00 94.00 121 PRO A CA 1
ATOM 960 C C . PRO A 1 121 ? -20.903 -11.136 -4.290 1.00 94.00 121 PRO A C 1
ATOM 962 O O . PRO A 1 121 ? -20.680 -9.964 -3.998 1.00 94.00 121 PRO A O 1
ATOM 965 N N . GLU A 1 122 ? -21.649 -11.470 -5.347 1.00 94.38 122 GLU A N 1
ATOM 966 C CA . GLU A 1 122 ? -22.104 -10.469 -6.319 1.00 94.38 122 GLU A CA 1
ATOM 967 C C . GLU A 1 122 ? -22.994 -9.377 -5.712 1.00 94.38 122 GLU A C 1
ATOM 969 O O . GLU A 1 122 ? -22.953 -8.229 -6.146 1.00 94.38 122 GLU A O 1
ATOM 974 N N . VAL A 1 123 ? -23.758 -9.740 -4.680 1.00 94.94 123 VAL A N 1
ATOM 975 C CA . VAL A 1 123 ? -24.729 -8.863 -4.017 1.00 94.94 123 VAL A CA 1
ATOM 976 C C . VAL A 1 123 ? -24.061 -7.763 -3.187 1.00 94.94 123 VAL A C 1
ATOM 978 O O . VAL A 1 123 ? -24.722 -6.794 -2.820 1.00 94.94 123 VAL A O 1
ATOM 981 N N . TYR A 1 124 ? -22.779 -7.928 -2.843 1.00 94.94 124 TYR A N 1
ATOM 982 C CA . TYR A 1 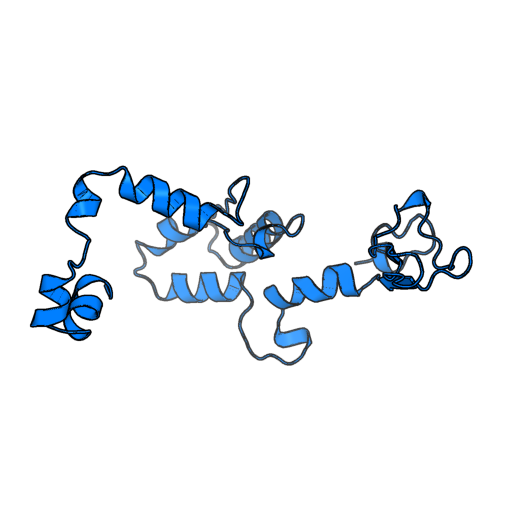124 ? -22.049 -6.969 -2.024 1.00 94.94 124 TYR A CA 1
ATOM 983 C C . TYR A 1 124 ? -21.424 -5.891 -2.902 1.00 94.94 124 TYR A C 1
ATOM 985 O O . TYR A 1 124 ? -20.711 -6.164 -3.869 1.00 94.94 124 TYR A O 1
ATOM 993 N N . GLU A 1 125 ? -21.680 -4.642 -2.531 1.00 96.19 125 GLU A N 1
ATOM 994 C CA . GLU A 1 125 ? -21.023 -3.486 -3.120 1.00 96.19 125 GLU A CA 1
ATOM 995 C C . GLU A 1 125 ? -19.605 -3.387 -2.550 1.00 96.19 125 GLU A C 1
ATOM 997 O O . GLU A 1 125 ? -19.423 -3.207 -1.347 1.00 96.19 125 GLU A O 1
ATOM 1002 N N . VAL A 1 126 ? -18.602 -3.522 -3.417 1.00 97.88 126 VAL A N 1
ATOM 1003 C CA . VAL A 1 126 ? -17.192 -3.333 -3.061 1.00 97.88 126 VAL A CA 1
ATOM 1004 C C . VAL A 1 126 ? -16.760 -1.977 -3.584 1.00 97.88 126 VAL A C 1
ATOM 1006 O O . VAL A 1 126 ? -17.021 -1.659 -4.744 1.00 97.88 126 VAL A O 1
ATOM 1009 N N . ASN A 1 127 ? -16.089 -1.191 -2.752 1.00 97.94 127 ASN A N 1
ATOM 1010 C CA . ASN A 1 127 ? -15.522 0.083 -3.163 1.00 97.94 127 ASN A CA 1
ATOM 1011 C C . ASN A 1 127 ? -14.189 0.314 -2.450 1.00 97.94 127 ASN A C 1
ATOM 1013 O O . ASN A 1 127 ? -14.084 0.154 -1.234 1.00 97.94 127 ASN A O 1
ATOM 1017 N N . VAL A 1 128 ? -13.181 0.665 -3.248 1.00 98.19 128 VAL A N 1
ATOM 1018 C CA . VAL A 1 128 ? -11.799 0.877 -2.822 1.00 98.19 128 VAL A CA 1
ATOM 1019 C C . VAL A 1 128 ? -11.412 2.294 -3.206 1.00 98.19 128 VAL A C 1
ATOM 1021 O O . VAL A 1 128 ? -11.429 2.646 -4.385 1.00 98.19 128 VAL A O 1
ATOM 1024 N N . THR A 1 129 ? -11.063 3.104 -2.217 1.00 97.19 129 THR A N 1
ATOM 1025 C CA . THR A 1 129 ? -10.657 4.495 -2.410 1.00 97.19 129 THR A CA 1
ATOM 1026 C C . THR A 1 129 ? -9.247 4.709 -1.887 1.00 97.19 129 THR A C 1
ATOM 1028 O O . THR A 1 129 ? -8.786 4.022 -0.978 1.00 97.19 129 THR A O 1
ATOM 1031 N N . ALA A 1 130 ? -8.540 5.669 -2.472 1.00 95.94 130 ALA A N 1
ATOM 1032 C CA . ALA A 1 130 ? -7.259 6.145 -1.978 1.00 95.94 130 ALA A CA 1
ATOM 1033 C C . ALA A 1 130 ? -7.312 7.679 -1.928 1.00 95.94 130 ALA A C 1
ATOM 1035 O O . ALA A 1 130 ? -7.898 8.284 -2.829 1.00 95.94 130 ALA A O 1
ATOM 1036 N N . PRO A 1 131 ? -6.750 8.317 -0.892 1.00 95.50 131 PRO A N 1
ATOM 1037 C CA . PRO A 1 131 ? -6.623 9.766 -0.847 1.00 95.50 131 PRO A CA 1
ATOM 1038 C C . PRO A 1 131 ? -5.549 10.239 -1.837 1.00 95.50 131 PRO A C 1
ATOM 1040 O O . PRO A 1 131 ? -4.670 9.467 -2.220 1.00 95.50 131 PRO A O 1
ATOM 1043 N N . ASP A 1 132 ? -5.570 11.527 -2.187 1.00 91.31 132 ASP A N 1
ATOM 1044 C CA . ASP A 1 132 ? -4.580 12.125 -3.098 1.00 91.31 132 ASP A CA 1
ATOM 1045 C C . ASP A 1 132 ? -3.140 11.972 -2.580 1.00 91.31 132 ASP A C 1
ATOM 1047 O O . ASP A 1 132 ? -2.204 11.766 -3.355 1.00 91.31 132 ASP A O 1
ATOM 1051 N N .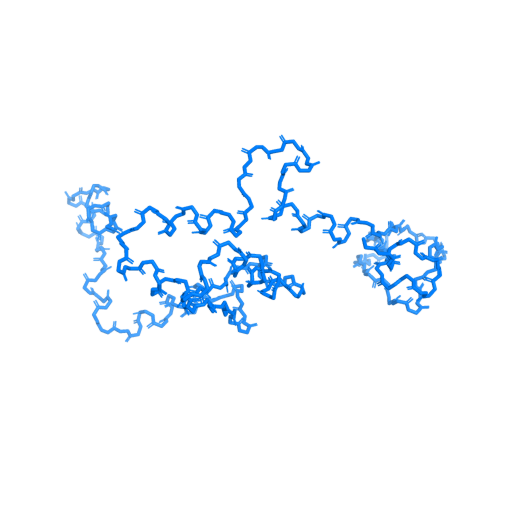 ASN A 1 133 ? -2.957 12.047 -1.257 1.00 94.19 133 ASN A N 1
ATOM 1052 C CA . ASN A 1 133 ? -1.676 11.824 -0.597 1.00 94.19 133 ASN A CA 1
ATOM 1053 C C . ASN A 1 133 ? -1.790 10.753 0.503 1.00 94.19 133 ASN A C 1
ATOM 1055 O O . ASN A 1 133 ? -1.967 11.076 1.680 1.00 94.19 133 ASN A O 1
ATOM 1059 N N . PRO A 1 134 ? -1.646 9.462 0.158 1.00 95.81 134 PRO A N 1
ATOM 1060 C CA . PRO A 1 134 ? -1.754 8.380 1.133 1.00 95.81 134 PRO A CA 1
ATOM 1061 C C . PRO A 1 134 ? -0.559 8.313 2.095 1.00 95.81 134 PRO A C 1
ATOM 1063 O O . PRO A 1 134 ? -0.645 7.639 3.116 1.00 95.81 134 PRO A O 1
ATOM 1066 N N . ILE A 1 135 ? 0.548 9.013 1.821 1.00 96.75 135 ILE A N 1
ATOM 1067 C CA . ILE A 1 135 ? 1.748 8.987 2.672 1.00 96.75 135 ILE A CA 1
ATOM 1068 C C . ILE A 1 135 ? 1.511 9.762 3.973 1.00 96.75 135 ILE A C 1
ATOM 1070 O O . ILE A 1 135 ? 1.887 9.295 5.047 1.00 96.75 135 ILE A O 1
ATOM 1074 N N . THR A 1 136 ? 0.889 10.941 3.890 1.00 96.31 136 THR A N 1
ATOM 1075 C CA . THR A 1 136 ? 0.644 11.820 5.048 1.00 96.31 136 THR A CA 1
ATOM 1076 C C . THR A 1 136 ? -0.755 11.681 5.629 1.00 96.31 136 THR A C 1
ATOM 1078 O O . THR A 1 136 ? -1.033 12.279 6.666 1.00 96.31 136 THR A O 1
ATOM 1081 N N . TYR A 1 137 ? -1.618 10.857 5.034 1.00 96.62 137 TYR A N 1
ATOM 1082 C CA . TYR A 1 137 ? -3.030 10.772 5.407 1.00 96.62 137 TYR A CA 1
ATOM 1083 C C . TYR A 1 137 ? -3.265 10.424 6.885 1.00 96.62 137 TYR A C 1
ATOM 1085 O O . TYR A 1 137 ? -4.139 10.995 7.531 1.00 96.62 137 TYR A O 1
ATOM 1093 N N . ALA A 1 138 ? -2.448 9.537 7.465 1.00 94.88 138 ALA A N 1
ATOM 1094 C CA . ALA A 1 138 ? -2.534 9.216 8.893 1.00 94.88 138 ALA A CA 1
ATOM 1095 C C . ALA A 1 138 ? -2.211 10.430 9.787 1.00 94.88 138 ALA A C 1
ATOM 1097 O O . ALA A 1 138 ? -2.854 10.644 10.814 1.00 94.88 138 ALA A O 1
ATOM 1098 N N . TRP A 1 139 ? -1.235 11.249 9.384 1.00 95.62 139 TRP A N 1
ATOM 1099 C CA . TRP A 1 139 ? -0.880 12.476 10.096 1.00 95.62 139 TRP A CA 1
ATOM 1100 C C . TRP A 1 139 ? -1.973 13.540 9.957 1.00 95.62 139 TRP A C 1
ATOM 1102 O O . TRP A 1 139 ? -2.360 14.148 10.953 1.00 95.62 139 TRP A O 1
ATOM 1112 N N . GLU A 1 140 ? -2.516 13.720 8.752 1.00 94.94 140 GLU A N 1
ATOM 1113 C CA . GLU A 1 140 ? -3.633 14.635 8.486 1.00 94.94 140 GLU A CA 1
ATOM 1114 C C . GLU A 1 140 ? -4.870 14.257 9.308 1.00 94.94 140 GLU A C 1
ATOM 1116 O O . GLU A 1 140 ? -5.473 15.122 9.946 1.00 94.94 140 GLU A O 1
ATOM 1121 N N . GLY A 1 141 ? -5.188 12.960 9.379 1.00 93.25 141 GLY A N 1
ATOM 1122 C CA . GLY A 1 141 ? -6.243 12.431 10.239 1.00 93.25 141 GLY A CA 1
ATOM 1123 C C . GLY A 1 141 ? -6.003 12.742 11.716 1.00 93.25 141 GLY A C 1
ATOM 1124 O O . GLY A 1 141 ? -6.927 13.161 12.405 1.00 93.25 141 GLY A O 1
ATOM 1125 N N . GLY A 1 142 ? -4.760 12.632 12.194 1.00 92.69 142 GLY A N 1
ATOM 1126 C CA . GLY A 1 142 ? -4.388 13.037 13.551 1.00 92.69 142 GLY A CA 1
ATOM 1127 C C . GLY A 1 142 ? -4.601 14.532 13.806 1.00 92.69 142 GLY A C 1
ATOM 1128 O O . GLY A 1 142 ? -5.203 14.908 14.809 1.00 92.69 142 GLY A O 1
ATOM 1129 N N . VAL A 1 143 ? -4.167 15.399 12.887 1.00 94.00 143 VAL A N 1
ATOM 1130 C CA . VAL A 1 143 ? -4.391 16.852 12.996 1.00 94.00 143 VAL A CA 1
ATOM 1131 C C . VAL A 1 143 ? -5.885 17.170 13.045 1.00 94.00 143 VAL A C 1
ATOM 1133 O O . VAL A 1 143 ? -6.310 17.941 13.903 1.00 94.00 143 VAL A O 1
ATOM 1136 N N . MET A 1 144 ? -6.678 16.560 12.163 1.00 92.75 144 MET A N 1
ATOM 1137 C CA . MET A 1 144 ? -8.129 16.740 12.120 1.00 92.75 144 MET A CA 1
ATOM 1138 C C . MET A 1 144 ? -8.802 16.232 13.400 1.00 92.75 144 MET A C 1
ATOM 1140 O O . MET A 1 144 ? -9.659 16.915 13.954 1.00 92.75 144 MET A O 1
ATOM 1144 N N . ALA A 1 145 ? -8.375 15.080 13.917 1.00 90.69 145 ALA A N 1
ATOM 1145 C CA . ALA A 1 145 ? -8.896 14.503 15.150 1.00 90.69 145 ALA A CA 1
ATOM 1146 C C . ALA A 1 145 ? -8.714 15.454 16.349 1.00 90.69 145 ALA A C 1
ATOM 1148 O O . ALA A 1 145 ? -9.638 15.632 17.135 1.00 90.69 145 ALA A O 1
ATOM 1149 N N . PHE A 1 146 ? -7.570 16.138 16.461 1.00 89.31 146 PHE A N 1
ATOM 1150 C CA . PHE A 1 146 ? -7.309 17.105 17.540 1.00 89.31 146 PHE A CA 1
ATOM 1151 C C . PHE A 1 146 ? -7.992 18.471 17.371 1.00 89.31 146 PHE A C 1
ATOM 1153 O O . PHE A 1 146 ? -7.925 19.294 18.286 1.00 89.31 146 PHE A O 1
ATOM 1160 N N . GLN A 1 147 ? -8.656 18.731 16.242 1.00 90.50 147 GLN A N 1
ATOM 1161 C CA . GLN A 1 147 ? -9.530 19.900 16.101 1.00 90.50 147 GLN A CA 1
ATOM 1162 C C . GLN A 1 147 ? -10.884 19.690 16.792 1.00 90.50 147 GLN A C 1
ATOM 1164 O O . GLN A 1 147 ? -11.560 20.669 17.110 1.00 90.50 147 GLN A O 1
ATOM 1169 N N . ASP A 1 148 ? -11.269 18.436 17.046 1.00 88.50 148 ASP A N 1
ATOM 1170 C CA . ASP A 1 148 ? -12.475 18.107 17.794 1.00 88.50 148 ASP A CA 1
ATOM 1171 C C . ASP A 1 148 ? -12.259 18.335 19.301 1.00 88.50 148 ASP A C 1
ATOM 1173 O O . ASP A 1 148 ? -11.304 17.838 19.908 1.00 88.50 148 ASP A O 1
ATOM 1177 N N . ALA A 1 149 ? -13.175 19.076 19.928 1.00 84.50 149 ALA A N 1
ATOM 1178 C CA . ALA A 1 149 ? -13.144 19.344 21.360 1.00 84.50 149 ALA A CA 1
ATOM 1179 C C . ALA A 1 149 ? -13.232 18.056 22.197 1.00 84.50 149 ALA A C 1
ATOM 1181 O O . ALA A 1 149 ? -12.651 17.992 23.285 1.00 84.50 149 ALA A O 1
ATOM 1182 N N . ASP A 1 150 ? -13.901 17.016 21.697 1.00 86.06 150 ASP A N 1
ATOM 1183 C CA . ASP A 1 150 ? -14.042 15.740 22.395 1.00 86.06 150 ASP A CA 1
ATOM 1184 C C . ASP A 1 150 ? -12.741 14.932 22.434 1.00 86.06 150 ASP A C 1
ATOM 1186 O O . ASP A 1 150 ? -12.545 14.137 23.359 1.00 86.06 150 ASP A O 1
ATOM 1190 N N . MET A 1 151 ? -11.791 15.205 21.534 1.00 85.56 151 MET A N 1
ATOM 1191 C CA . MET A 1 151 ? -10.472 14.566 21.554 1.00 85.56 151 MET A CA 1
ATOM 1192 C C . MET A 1 151 ? -9.704 14.876 22.843 1.00 85.56 151 MET A C 1
ATOM 1194 O O . MET A 1 151 ? -8.940 14.050 23.338 1.00 85.56 151 MET A O 1
ATOM 1198 N N . THR A 1 152 ? -9.971 16.024 23.474 1.00 80.44 152 THR A N 1
ATOM 1199 C CA . THR A 1 152 ? -9.370 16.379 24.771 1.00 80.44 152 THR A CA 1
ATOM 1200 C C . THR A 1 152 ? -9.806 15.460 25.917 1.00 80.44 152 THR A C 1
ATOM 1202 O O . THR A 1 152 ? -9.108 15.368 26.924 1.00 80.44 152 THR A O 1
ATOM 1205 N N . LYS A 1 153 ? -10.918 14.726 25.772 1.00 85.25 153 LYS A N 1
ATOM 1206 C CA . LYS A 1 153 ? -11.344 13.691 26.733 1.00 85.25 153 LYS A CA 1
ATOM 1207 C C . LYS A 1 153 ? -10.559 12.388 26.541 1.00 85.25 153 LYS A C 1
ATOM 1209 O O . LYS A 1 153 ? -10.384 11.620 27.491 1.00 85.25 153 LYS A O 1
ATOM 1214 N N . GLN A 1 154 ? -10.019 12.177 25.343 1.00 86.81 154 GLN A N 1
ATOM 1215 C CA . GLN A 1 154 ? -9.266 10.995 24.925 1.00 86.81 154 GLN A CA 1
ATOM 1216 C C . GLN A 1 154 ? -7.746 11.161 25.098 1.00 86.81 154 GLN A C 1
ATOM 1218 O O . GLN A 1 154 ? -6.959 10.570 24.373 1.00 86.81 154 GLN A O 1
ATOM 1223 N N . VAL A 1 155 ? -7.301 11.942 26.090 1.00 90.44 155 VAL A N 1
ATOM 1224 C CA . VAL A 1 155 ? -5.871 12.101 26.419 1.00 90.44 155 VAL A CA 1
ATOM 1225 C C . VAL A 1 155 ? -5.530 11.485 27.775 1.00 90.44 155 VAL A C 1
ATOM 1227 O O . VAL A 1 155 ? -6.370 11.442 28.679 1.00 90.44 155 VAL A O 1
ATOM 1230 N N . VAL A 1 156 ? -4.290 11.023 27.935 1.00 92.88 156 VAL A N 1
ATOM 1231 C CA . VAL A 1 156 ? -3.718 10.648 29.237 1.00 92.88 156 VAL A CA 1
ATOM 1232 C C . VAL A 1 156 ? -2.773 11.759 29.675 1.00 92.88 156 VAL A C 1
ATOM 1234 O O . VAL A 1 156 ? -1.800 12.074 28.993 1.00 92.88 156 VAL A O 1
ATOM 1237 N N . THR A 1 157 ? -3.068 12.381 30.812 1.00 93.25 157 THR A N 1
ATOM 1238 C CA . THR A 1 157 ? -2.208 13.422 31.384 1.00 93.25 157 THR A CA 1
ATOM 1239 C C . THR A 1 157 ? -0.999 12.815 32.089 1.00 93.25 157 THR A C 1
ATOM 1241 O O . THR A 1 157 ? -1.043 11.684 32.575 1.00 93.25 157 THR A O 1
ATOM 1244 N N . LYS A 1 158 ? 0.067 13.609 32.240 1.00 95.06 158 LYS A N 1
ATOM 1245 C CA . LYS A 1 158 ? 1.256 13.214 33.008 1.00 95.06 158 LYS A CA 1
ATOM 1246 C C . LYS A 1 158 ? 0.902 12.723 34.419 1.00 95.06 158 LYS A C 1
ATOM 1248 O O . LYS A 1 158 ? 1.407 11.691 34.836 1.00 95.06 158 LYS A O 1
ATOM 1253 N N . LYS A 1 159 ? -0.006 13.418 35.114 1.00 95.75 159 LYS A N 1
ATOM 1254 C CA . LYS A 1 159 ? -0.448 13.042 36.465 1.00 95.75 159 LYS A CA 1
ATOM 1255 C C . LYS A 1 159 ? -1.124 11.666 36.488 1.00 95.75 159 LYS A C 1
ATOM 1257 O O . LYS A 1 159 ? -0.789 10.844 37.329 1.00 95.75 159 LYS A O 1
ATOM 1262 N N . GLN A 1 160 ? -2.033 11.399 35.547 1.00 94.12 160 GLN A N 1
ATOM 1263 C CA . GLN A 1 160 ? -2.710 10.098 35.454 1.00 94.12 160 GLN A CA 1
ATOM 1264 C C . GLN A 1 160 ? -1.715 8.958 35.222 1.00 94.12 160 GLN A C 1
ATOM 1266 O O . GLN A 1 160 ? -1.834 7.911 35.854 1.00 94.12 160 GLN A O 1
ATOM 1271 N N . TYR A 1 161 ? -0.720 9.189 34.363 1.00 95.56 161 TYR A N 1
ATOM 1272 C CA . TYR A 1 161 ? 0.341 8.222 34.101 1.00 95.56 161 TYR A CA 1
ATOM 1273 C C . TYR A 1 161 ? 1.251 7.997 35.317 1.00 95.56 161 TYR A C 1
ATOM 1275 O O . TYR A 1 161 ? 1.583 6.860 35.624 1.00 95.56 161 TYR A O 1
ATOM 1283 N N . GLU A 1 162 ? 1.640 9.052 36.037 1.00 97.06 162 GLU A N 1
ATOM 1284 C CA . GLU A 1 162 ? 2.461 8.923 37.251 1.00 97.06 162 GLU A CA 1
ATOM 1285 C C . GLU A 1 162 ? 1.735 8.163 38.374 1.00 97.06 162 GLU A C 1
ATOM 1287 O O . GLU A 1 162 ? 2.380 7.455 39.142 1.00 97.06 162 GLU A O 1
ATOM 1292 N N . GLU A 1 163 ? 0.406 8.275 38.453 1.00 96.75 163 GLU A N 1
ATOM 1293 C CA . GLU A 1 163 ? -0.416 7.589 39.459 1.00 96.75 163 GLU A CA 1
ATOM 1294 C C . GLU A 1 163 ? -0.701 6.115 39.116 1.00 96.75 163 GLU A C 1
ATOM 1296 O O . GLU A 1 163 ? -0.645 5.264 40.001 1.00 96.75 163 GLU A O 1
ATOM 1301 N N . HIS A 1 164 ? -1.013 5.804 37.852 1.00 94.44 164 HIS A N 1
ATOM 1302 C CA . HIS A 1 164 ? -1.536 4.486 37.448 1.00 94.44 164 HIS A CA 1
ATOM 1303 C C . HIS A 1 164 ? -0.594 3.697 36.524 1.00 94.44 164 HIS A C 1
ATOM 1305 O O . HIS A 1 164 ? -0.828 2.521 36.239 1.00 94.44 164 HIS A O 1
ATOM 1311 N N . GLY A 1 165 ? 0.483 4.326 36.057 1.00 93.25 165 GLY A N 1
ATOM 1312 C CA . GLY A 1 165 ? 1.480 3.719 35.187 1.00 93.25 165 GLY A CA 1
ATOM 1313 C C . GLY A 1 165 ? 0.956 3.360 33.795 1.00 93.25 165 GLY A C 1
ATOM 1314 O O . GLY A 1 165 ? -0.028 3.901 33.291 1.00 93.25 165 GLY A O 1
ATOM 1315 N N . THR A 1 166 ? 1.646 2.416 33.158 1.00 92.69 166 THR A N 1
ATOM 1316 C CA . THR A 1 166 ? 1.391 1.985 31.775 1.00 92.69 166 THR A CA 1
ATOM 1317 C C . THR A 1 166 ? 0.054 1.274 31.590 1.00 92.69 166 THR A C 1
ATOM 1319 O O . THR A 1 166 ? -0.549 1.404 30.527 1.00 92.69 166 THR A O 1
ATOM 1322 N N . ALA A 1 167 ? -0.436 0.565 32.613 1.00 91.19 167 ALA A N 1
ATOM 1323 C CA . ALA A 1 167 ? -1.702 -0.166 32.555 1.00 91.19 167 ALA A CA 1
ATOM 1324 C C . ALA A 1 167 ? -2.891 0.754 32.237 1.00 91.19 167 ALA A C 1
ATOM 1326 O O . ALA A 1 167 ? -3.782 0.366 31.492 1.00 91.19 167 ALA A O 1
ATOM 1327 N N . PHE A 1 168 ? -2.863 1.995 32.730 1.00 91.62 168 PHE A N 1
ATOM 1328 C CA . PHE A 1 168 ? -3.906 2.983 32.457 1.00 91.62 168 PHE A CA 1
ATOM 1329 C C . PHE A 1 168 ? -3.932 3.448 30.998 1.00 91.62 168 PHE A C 1
ATOM 1331 O O . PHE A 1 168 ? -4.996 3.723 30.456 1.00 91.62 168 PHE A O 1
ATOM 1338 N N . CYS A 1 169 ? -2.771 3.531 30.342 1.00 91.12 169 CYS A N 1
ATOM 1339 C CA . CYS A 1 169 ? -2.721 3.841 28.913 1.00 91.12 169 CYS A CA 1
ATOM 1340 C C . CYS A 1 169 ? -3.306 2.702 28.076 1.00 91.12 169 CYS A C 1
ATOM 1342 O O . CYS A 1 169 ? -4.020 2.976 27.119 1.00 91.12 169 CYS A O 1
ATOM 1344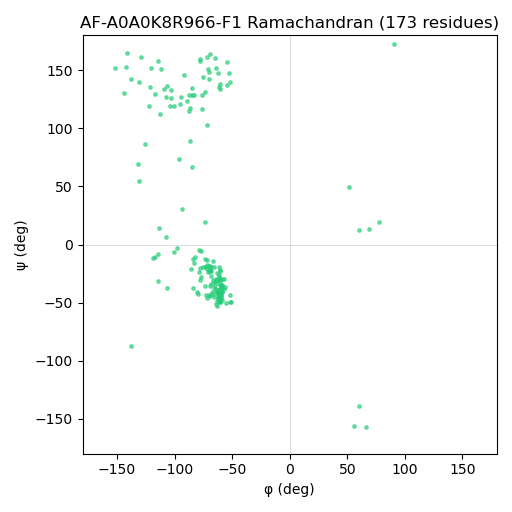 N N . LEU A 1 170 ? -3.007 1.449 28.436 1.00 89.31 170 LEU A N 1
ATOM 1345 C CA . LEU A 1 170 ? -3.554 0.279 27.747 1.00 89.31 170 LEU A CA 1
ATOM 1346 C C . LEU A 1 170 ? -5.073 0.222 27.914 1.00 89.31 170 LEU A C 1
ATOM 1348 O O . LEU A 1 170 ? -5.781 0.206 26.922 1.00 89.31 170 LEU A O 1
ATOM 1352 N N . ASP A 1 171 ? -5.577 0.325 29.146 1.00 88.88 171 ASP A N 1
ATOM 1353 C CA . ASP A 1 171 ? -7.023 0.329 29.418 1.00 88.88 171 ASP A CA 1
ATOM 1354 C C . ASP A 1 171 ? -7.768 1.438 28.658 1.00 88.88 171 ASP A C 1
ATOM 1356 O O . ASP A 1 171 ? -8.878 1.240 28.173 1.00 88.88 171 ASP A O 1
ATOM 1360 N N . LYS A 1 172 ? -7.142 2.612 28.504 1.00 88.88 172 LYS A N 1
ATOM 1361 C CA . LYS A 1 172 ? -7.771 3.742 27.817 1.00 88.88 172 LYS A CA 1
ATOM 1362 C C . LYS A 1 172 ? -7.758 3.639 26.286 1.00 88.88 172 LYS A C 1
ATOM 1364 O O . LYS A 1 172 ? -8.644 4.217 25.661 1.00 88.88 172 LYS A O 1
ATOM 1369 N N . PHE A 1 173 ? -6.758 2.995 25.683 1.00 88.75 173 PHE A N 1
ATOM 1370 C CA . PHE A 1 173 ? -6.542 3.040 24.227 1.00 88.75 173 PHE A CA 1
ATOM 1371 C C . PHE A 1 173 ? -6.619 1.684 23.515 1.00 88.75 173 PHE A C 1
ATOM 1373 O O . PHE A 1 173 ? -6.673 1.670 22.289 1.00 88.75 173 PHE A O 1
ATOM 1380 N N . ASP A 1 174 ? -6.628 0.569 24.240 1.00 76.62 174 ASP A N 1
ATOM 1381 C CA . ASP A 1 174 ? -6.676 -0.791 23.691 1.00 76.62 174 ASP A CA 1
ATOM 1382 C C . ASP A 1 174 ? -8.139 -1.281 23.698 1.00 76.62 174 ASP A C 1
ATOM 1384 O O . ASP A 1 174 ? -8.560 -2.047 24.565 1.00 76.62 174 ASP A O 1
ATOM 1388 N N . THR A 1 175 ? -8.951 -0.739 22.779 1.00 51.59 175 THR A N 1
ATOM 1389 C CA . THR A 1 175 ? -10.361 -1.136 22.556 1.00 51.59 175 THR A CA 1
ATOM 1390 C C . THR A 1 175 ? -10.617 -1.513 21.111 1.00 51.59 175 THR A C 1
ATOM 1392 O O . THR A 1 175 ? -10.081 -0.820 20.218 1.00 51.59 175 THR A O 1
#

Secondary structure (DSSP, 8-state):
-GGGG--GGG-SS-EEEEPPBTTTTBPPEEPPGGG--SS--TT--EEEESTHHHHHHHTTT-GGGGT-----HHHHHHHHHHHS-TTTHHHHHTTEE--SGGGGSTTHHHHHHHHHHHHS-TTSPP-EE--S-TTTHHHHHHHHHTTSGGGGGG---HHHHHHH-HHHHHHHH--

Radius of gyration: 23.35 Å; Cα contacts (8 Å, |Δi|>4): 187; chains: 1; bounding box: 58×39×68 Å

Foldseek 3Di:
DVLLVDDQLSNPQKWKWWPQDPVVRRHIDIDDSVPGPVDDDPPIDIDIDGPCLPVVLCCLCCVCVVPDPDHHPLRVLVVVLVPDDPVCSLVCQQDAEDAADSCPPPCPQVVSQVSNCVSDDPPRHGDYDYDPHRHCVVVVVVVVCVVDPCVVVLDDDPVNCVVPNPVVVCVSPVD

Sequence (175 aa):
MDIARKHGRENTVARDYVLPDYTVIKRGYVRPLEETTGRPKDNEQMIRLNNERFMVPELLFHPSDIGIDEMGIPEAVQHVVSGLPKDVGPHMLKNVLLTGGNACFPDFGERVYKELRSLCPEVYEVNVTAPDNPITYAWEGGVMAFQDADMTKQVVTKKQYEEHGTAFCLDKFDT

Nearest PDB structures (foldseek):
  8v2z-assembly1_E  TM=9.186E-01  e=8.321E-10  Homo sapiens
  9b3q-assembly1_E  TM=9.097E-01  e=5.117E-10  Homo sapiens
  3u9z-assembly1_A  TM=9.073E-01  e=7.369E-10  Oryctolagus cuniculus
  5yu8-assembly1_A  TM=8.464E-01  e=3.343E-10  Gallus gallus
  3tpq-assembly1_D  TM=8.683E-01  e=6.140E-10  Oryctolagus cuniculus